Protein AF-A0A4Y8MK92-F1 (afdb_monomer_lite)

Foldseek 3Di:
DVLLVVLLVVLLVVQLVLCLVPVVLLPDDDPQQDADPDDDPCLVVVQPDPSSSSSVRSVVSSVSLVVTQLVSNVVSSCRSLVQDDDPVLSLLSQLLVLQVCCVVPVVQFDAPVSCVRNPVNDQDDHRHGRDDDPVNVVVSVVSSVVVVVRSVVRSVVVVVD

Sequence (161 aa):
MYSVAQVEAFVGDILFELLRYDNRRLKTHVKGIDHTAKIDVSELIDAASREHLIEGVIRKNLDLFFYAAPSLQMQY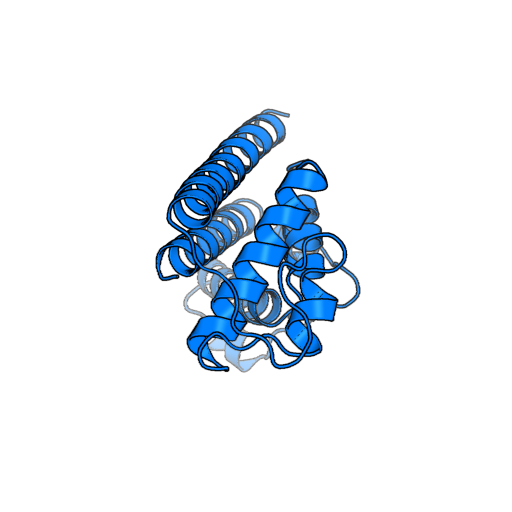FQTVTGAK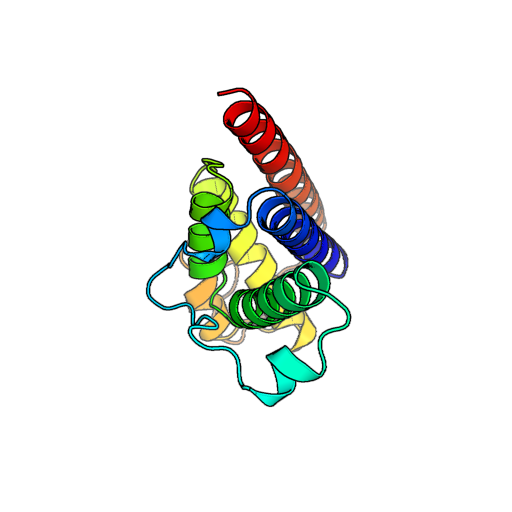LSEDLVGKWIELKATRDIIVHNSGVANSKYLEKAGKLARAQDGEALPITDRYFADAISSMKSLVGKATSAIQVDLKK

Secondary structure (DSSP, 8-state):
-HHHHHHHHHHHHHHHHHHHH-GGGGG---TT--------HHHHHH-SSHHHHHHHHHHHHHHHHHHS-HHHHHHHHHHHH-----HHHHHHHHHHHHHHHHHHHSTTB--HHHHHHHGGG--S-TTPBP---HHHHHHHHHHHHHHHHHHHHHHHHHTT-

Structure (mmCIF, N/CA/C/O backbone):
data_AF-A0A4Y8MK92-F1
#
_entry.id   AF-A0A4Y8MK92-F1
#
loop_
_atom_site.group_PDB
_atom_site.id
_atom_site.type_symbol
_atom_site.label_atom_id
_atom_site.label_alt_id
_atom_site.label_comp_id
_atom_site.label_asym_id
_atom_site.label_entity_id
_atom_site.label_seq_id
_atom_site.pdbx_PDB_ins_code
_atom_site.Cartn_x
_atom_site.Cartn_y
_atom_site.Cartn_z
_atom_site.occupancy
_atom_site.B_iso_or_equiv
_atom_site.auth_seq_id
_atom_site.auth_comp_id
_atom_site.auth_asym_id
_atom_site.auth_atom_id
_atom_site.pdbx_PDB_model_num
ATOM 1 N N . MET A 1 1 ? -14.422 -3.068 3.022 1.00 69.69 1 MET A N 1
ATOM 2 C CA . MET A 1 1 ? -13.446 -4.156 2.769 1.00 69.69 1 MET A CA 1
ATOM 3 C C . MET A 1 1 ? -12.965 -4.182 1.328 1.00 69.69 1 MET A C 1
ATOM 5 O O . MET A 1 1 ? -11.785 -3.953 1.122 1.00 69.69 1 MET A O 1
ATOM 9 N N . TYR A 1 2 ? -13.847 -4.363 0.338 1.00 87.12 2 TYR A N 1
ATOM 10 C CA . TYR A 1 2 ? -13.481 -4.236 -1.083 1.00 87.12 2 TYR A CA 1
ATOM 11 C C . TYR A 1 2 ? -12.873 -2.864 -1.415 1.00 87.12 2 TYR A C 1
ATOM 13 O O . TYR A 1 2 ? -11.870 -2.783 -2.108 1.00 87.12 2 TYR A O 1
ATOM 21 N N . SER A 1 3 ? -13.403 -1.790 -0.821 1.00 91.81 3 SER A N 1
ATOM 22 C CA . SER A 1 3 ? -12.873 -0.430 -0.988 1.00 91.81 3 SER A CA 1
ATOM 23 C C . SER A 1 3 ? -11.396 -0.288 -0.599 1.00 91.81 3 SER A C 1
ATOM 25 O O . SER A 1 3 ? -10.690 0.482 -1.233 1.00 91.81 3 SER A O 1
ATOM 27 N N . VAL A 1 4 ? -10.915 -1.049 0.395 1.00 95.00 4 V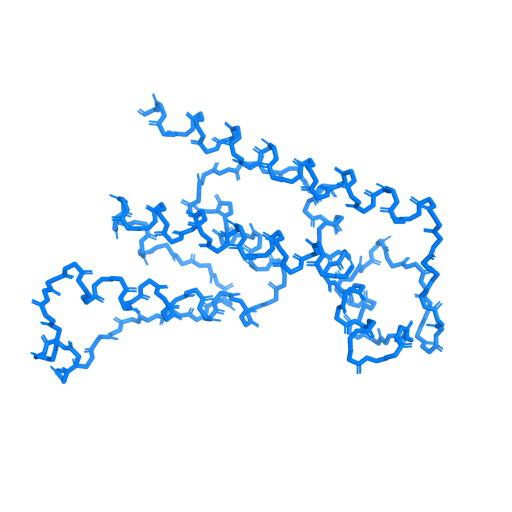AL A N 1
ATOM 28 C CA . VAL A 1 4 ? -9.489 -1.047 0.770 1.00 95.00 4 VAL A CA 1
ATOM 29 C C . VAL A 1 4 ? -8.666 -1.660 -0.361 1.00 95.00 4 VAL A C 1
ATOM 31 O O . VAL A 1 4 ? -7.712 -1.039 -0.810 1.00 95.00 4 VAL A O 1
ATOM 34 N N . ALA A 1 5 ? -9.104 -2.803 -0.898 1.00 93.94 5 ALA A N 1
ATOM 35 C CA . ALA A 1 5 ? -8.449 -3.442 -2.038 1.00 93.94 5 ALA A CA 1
ATOM 36 C C . ALA A 1 5 ? -8.444 -2.550 -3.294 1.00 93.94 5 ALA A C 1
ATOM 38 O O . ALA A 1 5 ? -7.469 -2.540 -4.032 1.00 93.94 5 ALA A O 1
ATOM 39 N N . GLN A 1 6 ? -9.497 -1.757 -3.517 1.00 95.56 6 GLN A N 1
ATOM 40 C CA . GLN A 1 6 ? -9.530 -0.783 -4.615 1.00 95.56 6 GLN A CA 1
ATOM 41 C C . GLN A 1 6 ? -8.489 0.327 -4.443 1.00 95.56 6 GLN A C 1
ATOM 43 O O . GLN A 1 6 ? -7.841 0.720 -5.407 1.00 95.56 6 GLN A O 1
ATOM 48 N N . VAL A 1 7 ? -8.292 0.818 -3.217 1.00 96.44 7 VAL A N 1
ATOM 49 C CA . VAL A 1 7 ? -7.247 1.812 -2.939 1.00 96.44 7 VAL A CA 1
ATOM 50 C C . VAL A 1 7 ? -5.854 1.192 -3.057 1.00 96.44 7 VAL A C 1
ATOM 52 O O . VAL A 1 7 ? -4.954 1.844 -3.573 1.00 96.44 7 VAL A O 1
ATOM 55 N N . GLU A 1 8 ? -5.667 -0.063 -2.636 1.00 95.62 8 GLU A N 1
ATOM 56 C CA . GLU A 1 8 ? -4.413 -0.802 -2.848 1.00 95.62 8 GLU A CA 1
ATOM 57 C C . GLU A 1 8 ? -4.091 -0.958 -4.336 1.00 95.62 8 GLU A C 1
ATOM 59 O O . GLU A 1 8 ? -2.972 -0.651 -4.741 1.00 95.62 8 GLU A O 1
ATOM 64 N N . ALA A 1 9 ? -5.072 -1.366 -5.145 1.00 95.44 9 ALA A N 1
ATOM 65 C CA . ALA A 1 9 ? -4.925 -1.468 -6.593 1.00 95.44 9 ALA A CA 1
ATOM 66 C C . ALA A 1 9 ? -4.536 -0.114 -7.200 1.00 95.44 9 ALA A C 1
ATOM 68 O O . ALA A 1 9 ? -3.538 -0.024 -7.903 1.00 95.44 9 ALA A O 1
ATOM 69 N N . PHE A 1 10 ? -5.232 0.958 -6.815 1.00 96.00 10 PHE A N 1
ATOM 70 C CA . PHE A 1 10 ? -4.924 2.308 -7.281 1.00 96.00 10 PHE A CA 1
ATOM 71 C C . PHE A 1 10 ? -3.514 2.786 -6.882 1.00 96.00 10 PHE A C 1
ATOM 73 O O . PHE A 1 10 ? -2.832 3.446 -7.664 1.00 96.00 10 PHE A O 1
ATOM 80 N N . VAL A 1 11 ? -3.042 2.448 -5.676 1.00 95.69 11 VAL A N 1
ATOM 81 C CA . VAL A 1 11 ? -1.649 2.697 -5.261 1.00 95.69 11 VAL A CA 1
ATOM 82 C C . VAL A 1 11 ? -0.669 1.925 -6.149 1.00 95.69 11 VAL A C 1
ATOM 84 O O . VAL A 1 11 ? 0.358 2.482 -6.542 1.00 95.69 11 VAL A O 1
ATOM 87 N N . GLY A 1 12 ? -0.991 0.674 -6.484 1.00 96.44 12 GLY A N 1
ATOM 88 C CA . GLY A 1 12 ? -0.231 -0.142 -7.430 1.00 96.44 12 GLY A CA 1
ATOM 89 C C . GLY A 1 12 ? -0.166 0.487 -8.818 1.00 96.44 12 GLY A C 1
ATOM 90 O O . GLY A 1 12 ? 0.926 0.607 -9.365 1.00 96.44 12 GLY A O 1
ATOM 91 N N . ASP A 1 13 ? -1.294 0.969 -9.337 1.00 96.44 13 ASP A N 1
ATOM 92 C CA . ASP A 1 13 ? -1.378 1.634 -10.641 1.00 96.44 13 ASP A CA 1
ATOM 93 C C . ASP A 1 13 ? -0.529 2.911 -10.674 1.00 96.44 13 ASP A C 1
ATOM 95 O O . ASP A 1 13 ? 0.247 3.116 -11.606 1.00 96.44 13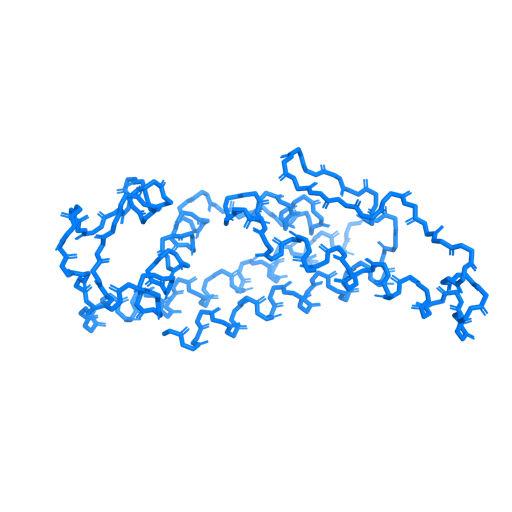 ASP A O 1
ATOM 99 N N . ILE A 1 14 ? -0.595 3.744 -9.625 1.00 94.94 14 ILE A N 1
ATOM 100 C CA . ILE A 1 14 ? 0.264 4.933 -9.499 1.00 94.94 14 ILE A CA 1
ATOM 101 C C . ILE A 1 14 ? 1.741 4.546 -9.572 1.00 94.94 14 ILE A C 1
ATOM 103 O O . ILE A 1 14 ? 2.510 5.183 -10.293 1.00 94.94 14 ILE A O 1
ATOM 107 N N . LEU A 1 15 ? 2.155 3.541 -8.797 1.00 95.94 15 LEU A N 1
ATOM 108 C CA . LEU A 1 15 ? 3.549 3.108 -8.776 1.00 95.94 15 LEU A CA 1
ATOM 109 C C . LEU A 1 15 ? 3.963 2.524 -10.125 1.00 95.94 15 LEU A C 1
ATOM 111 O O . LEU A 1 15 ? 5.046 2.847 -10.603 1.00 95.94 15 LEU A O 1
ATOM 115 N N . PHE A 1 16 ? 3.110 1.711 -10.747 1.00 96.75 16 PHE A N 1
ATOM 116 C CA . PHE A 1 16 ? 3.367 1.121 -12.055 1.00 96.75 16 PHE A CA 1
ATOM 117 C C . PHE A 1 16 ? 3.611 2.204 -13.107 1.00 96.75 16 PHE A C 1
ATOM 119 O O . PHE A 1 16 ? 4.664 2.215 -13.744 1.00 96.75 16 PHE A O 1
ATOM 126 N N . GLU A 1 17 ? 2.685 3.155 -13.235 1.00 95.06 17 GLU A N 1
ATOM 127 C CA . GLU A 1 17 ? 2.775 4.231 -14.224 1.00 95.06 17 GLU A CA 1
ATOM 128 C C . GLU A 1 17 ? 3.962 5.159 -13.956 1.00 95.06 17 GLU A C 1
ATOM 130 O O . GLU A 1 17 ? 4.703 5.510 -14.876 1.00 95.06 17 GLU A O 1
ATOM 135 N N . LEU A 1 18 ? 4.212 5.513 -12.692 1.00 93.31 18 LEU A N 1
ATOM 136 C CA . LEU A 1 18 ? 5.349 6.359 -12.337 1.00 93.31 18 LEU A CA 1
ATOM 137 C C . LEU A 1 18 ? 6.687 5.673 -12.628 1.00 93.31 18 LEU A C 1
ATOM 139 O O . LEU A 1 18 ? 7.598 6.312 -13.154 1.00 93.31 18 LEU A O 1
ATOM 143 N N . LEU A 1 19 ? 6.820 4.389 -12.289 1.00 94.44 19 LEU A N 1
ATOM 144 C CA . LEU A 1 19 ? 8.044 3.626 -12.534 1.00 94.44 19 LEU A CA 1
ATOM 145 C C . LEU A 1 19 ? 8.265 3.381 -14.024 1.00 94.44 19 LEU A C 1
ATOM 147 O O . LEU A 1 19 ? 9.410 3.435 -14.457 1.00 94.44 19 LEU A O 1
ATOM 151 N N . ARG A 1 20 ? 7.195 3.169 -14.799 1.00 94.75 20 ARG A N 1
ATOM 152 C CA . ARG A 1 20 ? 7.239 3.050 -16.263 1.00 94.75 20 ARG A CA 1
ATOM 153 C C . ARG A 1 20 ? 7.660 4.363 -16.926 1.00 94.75 20 ARG A C 1
ATOM 155 O O . ARG A 1 20 ? 8.415 4.345 -17.898 1.00 94.75 20 ARG A O 1
ATOM 162 N N . TYR A 1 21 ? 7.171 5.494 -16.421 1.00 91.75 21 TYR A N 1
ATOM 163 C CA . TYR A 1 21 ? 7.526 6.822 -16.922 1.00 91.75 21 TYR A CA 1
ATOM 164 C C . TYR A 1 21 ? 8.967 7.213 -16.555 1.00 91.75 21 TYR A C 1
ATOM 166 O O . TYR A 1 21 ? 9.719 7.684 -17.407 1.00 91.75 21 TYR A O 1
ATOM 174 N N . ASP A 1 22 ? 9.380 6.985 -15.303 1.00 91.31 22 ASP A N 1
ATOM 175 C CA . ASP A 1 22 ? 10.730 7.268 -14.807 1.00 91.31 22 ASP A CA 1
ATOM 176 C C . ASP A 1 22 ? 11.417 6.006 -14.265 1.00 91.31 22 ASP A C 1
ATOM 178 O O . ASP A 1 22 ? 11.552 5.790 -13.056 1.00 91.31 22 ASP A O 1
ATOM 182 N N . ASN A 1 23 ? 11.953 5.211 -15.194 1.00 90.88 23 ASN A N 1
ATOM 183 C CA . ASN A 1 23 ? 12.650 3.954 -14.906 1.00 90.88 23 ASN A CA 1
ATOM 184 C C . ASN A 1 23 ? 13.852 4.105 -13.954 1.00 90.88 23 ASN A C 1
ATOM 186 O O . ASN A 1 23 ? 14.336 3.113 -13.413 1.00 90.88 23 ASN A O 1
ATOM 190 N N . ARG A 1 24 ? 14.376 5.318 -13.720 1.00 90.50 24 ARG A N 1
ATOM 191 C CA . ARG A 1 24 ? 15.480 5.529 -12.762 1.00 90.50 24 ARG A CA 1
ATOM 192 C C . ARG A 1 24 ? 15.030 5.239 -11.330 1.00 90.50 24 ARG A C 1
ATOM 194 O O . ARG A 1 24 ? 15.842 4.775 -10.530 1.00 90.50 24 ARG A O 1
ATOM 201 N N . ARG A 1 25 ? 13.744 5.456 -11.028 1.00 91.50 25 ARG A N 1
ATOM 202 C CA . ARG A 1 25 ? 13.133 5.228 -9.709 1.00 91.50 25 ARG A CA 1
ATOM 203 C C . ARG A 1 25 ? 12.997 3.739 -9.359 1.00 91.50 25 ARG A C 1
ATOM 205 O O . ARG A 1 25 ? 12.827 3.418 -8.189 1.00 91.50 25 ARG A O 1
ATOM 212 N N . LEU A 1 26 ? 13.190 2.823 -10.316 1.00 90.31 26 LEU A N 1
ATOM 213 C CA . LEU A 1 26 ? 13.306 1.378 -10.045 1.00 90.31 26 LEU A CA 1
ATOM 214 C C . LEU A 1 26 ? 14.486 1.022 -9.133 1.00 90.31 26 LEU A C 1
ATOM 216 O O . LEU A 1 26 ? 14.473 -0.024 -8.493 1.00 90.31 26 LEU A O 1
ATOM 220 N N . LYS A 1 27 ? 15.499 1.892 -9.063 1.00 88.19 27 LYS A N 1
ATOM 221 C CA . LYS A 1 27 ? 16.663 1.736 -8.179 1.00 88.19 27 LYS A CA 1
ATOM 222 C C . LYS A 1 27 ? 16.392 2.203 -6.746 1.00 88.19 27 LYS A C 1
ATOM 224 O O . LYS A 1 27 ? 17.299 2.204 -5.919 1.00 88.19 27 LYS A O 1
ATOM 229 N N . THR A 1 28 ? 15.182 2.670 -6.449 1.00 90.44 28 THR A N 1
ATOM 230 C CA . THR A 1 28 ? 14.812 3.075 -5.097 1.00 90.44 28 THR A CA 1
ATOM 231 C C . THR A 1 28 ? 14.663 1.842 -4.219 1.00 90.44 28 THR A C 1
ATOM 233 O O . THR A 1 28 ? 13.877 0.943 -4.516 1.00 90.44 28 THR A O 1
ATOM 236 N N . HIS A 1 29 ? 15.384 1.834 -3.101 1.00 87.25 29 HIS A N 1
ATOM 237 C CA . HIS A 1 29 ? 15.355 0.746 -2.134 1.00 87.25 29 HIS A CA 1
ATOM 238 C C . HIS A 1 29 ? 14.866 1.248 -0.779 1.00 87.25 29 HIS A C 1
ATOM 240 O O . HIS A 1 29 ? 15.343 2.258 -0.262 1.00 87.25 29 HIS A O 1
ATOM 246 N N . VAL A 1 30 ? 13.944 0.497 -0.181 1.00 91.50 30 VAL A N 1
ATOM 247 C CA . VAL A 1 30 ? 13.568 0.640 1.224 1.00 91.50 30 VAL A CA 1
ATOM 248 C C . VAL A 1 30 ? 14.015 -0.615 1.951 1.00 91.50 30 VAL A C 1
ATOM 250 O O . VAL A 1 30 ? 13.682 -1.729 1.552 1.00 91.50 30 VAL A O 1
ATOM 253 N N . LYS A 1 31 ? 14.802 -0.436 3.016 1.00 92.00 31 LYS A N 1
ATOM 254 C CA . LYS A 1 31 ? 15.299 -1.548 3.829 1.00 92.00 31 LYS A CA 1
ATOM 255 C C . LYS A 1 31 ? 14.117 -2.368 4.357 1.00 92.00 31 LYS A C 1
ATOM 257 O O . LYS A 1 31 ? 13.228 -1.813 4.993 1.00 92.00 31 LYS A O 1
ATOM 262 N N . GLY A 1 32 ? 14.148 -3.680 4.126 1.00 89.12 32 GLY A N 1
ATOM 263 C CA . GLY A 1 32 ? 13.079 -4.603 4.524 1.00 89.12 32 GLY A CA 1
ATOM 264 C C . GLY A 1 32 ? 12.054 -4.904 3.427 1.00 89.12 32 GLY A C 1
ATOM 265 O O . GLY A 1 32 ? 11.147 -5.690 3.676 1.00 89.12 32 GLY A O 1
ATOM 266 N N . ILE A 1 33 ? 12.196 -4.315 2.234 1.00 91.12 33 ILE A N 1
ATOM 267 C CA . ILE A 1 33 ? 11.458 -4.720 1.033 1.00 91.12 33 ILE A CA 1
ATOM 268 C C . ILE A 1 33 ? 12.449 -5.340 0.050 1.00 91.12 33 ILE A C 1
ATOM 270 O O . ILE A 1 33 ? 13.436 -4.705 -0.337 1.00 91.12 33 ILE A O 1
ATOM 274 N N . ASP A 1 34 ? 12.178 -6.582 -0.340 1.00 88.81 34 ASP A N 1
ATOM 275 C CA . ASP A 1 34 ? 12.940 -7.272 -1.376 1.00 88.81 34 ASP A CA 1
ATOM 276 C C . ASP A 1 34 ? 12.728 -6.612 -2.742 1.00 88.81 34 ASP A C 1
ATOM 278 O O . ASP A 1 34 ? 11.720 -5.955 -3.000 1.00 88.81 34 ASP A O 1
ATOM 282 N N . HIS A 1 35 ? 13.694 -6.774 -3.640 1.00 87.31 35 HIS A N 1
ATOM 283 C CA . HIS A 1 35 ? 13.619 -6.216 -4.985 1.00 87.31 35 HIS A CA 1
ATOM 284 C C . HIS A 1 35 ? 14.301 -7.127 -5.999 1.00 87.31 35 HIS A C 1
ATOM 286 O O . HIS A 1 35 ? 15.212 -7.893 -5.677 1.00 87.31 35 HIS A O 1
ATOM 292 N N . THR A 1 36 ? 13.902 -6.981 -7.256 1.00 87.81 36 THR A N 1
ATOM 293 C CA . THR A 1 36 ? 14.531 -7.670 -8.380 1.00 87.81 36 THR A CA 1
ATOM 294 C C . THR A 1 36 ? 15.883 -7.022 -8.686 1.00 87.81 36 THR A C 1
ATOM 296 O O . THR A 1 36 ? 15.954 -5.983 -9.342 1.00 87.81 36 THR A O 1
ATOM 299 N N . ALA A 1 37 ? 16.968 -7.615 -8.185 1.00 83.62 37 ALA A N 1
ATOM 300 C CA . ALA A 1 37 ? 18.332 -7.115 -8.393 1.00 83.62 37 ALA A CA 1
ATOM 301 C C . ALA A 1 37 ? 18.964 -7.585 -9.714 1.00 83.62 37 ALA A C 1
ATOM 303 O O . ALA A 1 37 ? 19.911 -6.972 -10.208 1.00 83.62 37 ALA A O 1
ATOM 304 N N . LYS A 1 38 ? 18.479 -8.704 -10.261 1.00 88.50 38 LYS A N 1
ATOM 305 C CA . LYS A 1 38 ? 19.007 -9.349 -11.465 1.00 88.50 38 LYS A CA 1
ATOM 306 C C . LYS A 1 38 ? 17.854 -9.849 -12.325 1.00 88.50 38 LYS A C 1
ATOM 308 O O . LYS A 1 38 ? 16.806 -10.202 -11.795 1.00 88.50 38 LYS A O 1
ATOM 313 N N . ILE A 1 39 ? 18.088 -9.869 -13.631 1.00 90.44 39 ILE A N 1
ATOM 314 C CA . ILE A 1 39 ? 17.232 -10.524 -14.619 1.00 90.44 39 ILE A CA 1
ATOM 315 C C . ILE A 1 39 ? 17.958 -11.769 -15.121 1.00 90.44 39 ILE A C 1
ATOM 317 O O . ILE A 1 39 ? 19.182 -11.739 -15.291 1.00 90.44 39 ILE A O 1
ATOM 321 N N . ASP A 1 40 ? 17.218 -12.847 -15.342 1.00 91.12 40 ASP A N 1
ATOM 322 C CA . ASP A 1 40 ? 17.788 -14.064 -15.912 1.00 91.12 40 ASP A CA 1
ATOM 323 C C . ASP A 1 40 ? 17.947 -13.929 -17.431 1.00 91.12 40 ASP A C 1
ATOM 325 O O . ASP A 1 40 ? 17.227 -13.177 -18.091 1.00 91.12 40 ASP A O 1
ATOM 329 N N . VAL A 1 41 ? 18.898 -14.671 -18.007 1.00 91.12 41 VAL A N 1
ATOM 330 C CA . VAL A 1 41 ? 19.174 -14.632 -19.456 1.00 91.12 41 VAL A CA 1
ATOM 331 C C . VAL A 1 41 ? 17.931 -15.005 -20.266 1.00 91.12 41 VAL A C 1
ATOM 333 O O . VAL A 1 41 ? 17.673 -14.375 -21.287 1.00 91.12 41 VAL A O 1
ATOM 336 N N . SER A 1 42 ? 17.135 -15.967 -19.792 1.00 92.69 42 SER A N 1
ATOM 337 C CA . SER A 1 42 ? 15.870 -16.337 -20.435 1.00 92.69 42 SER A CA 1
ATOM 338 C C . SER A 1 42 ? 14.903 -15.155 -20.501 1.00 92.69 42 SER A C 1
ATOM 340 O O . SER A 1 42 ? 14.363 -14.872 -21.558 1.00 92.69 42 SER A O 1
ATOM 342 N N . GLU A 1 43 ? 14.766 -14.382 -19.420 1.00 90.62 43 GLU A N 1
ATOM 343 C CA . GLU A 1 43 ? 13.875 -13.212 -19.392 1.00 90.62 43 GLU A CA 1
ATOM 344 C C . GLU A 1 43 ? 14.323 -12.121 -20.361 1.00 90.62 43 GLU A C 1
ATOM 346 O O . GLU A 1 43 ? 13.491 -11.441 -20.956 1.00 90.62 43 GLU A O 1
ATOM 351 N N . LEU A 1 44 ? 15.636 -11.965 -20.542 1.00 91.88 44 LEU A N 1
ATOM 352 C CA . LEU A 1 44 ? 16.198 -11.041 -21.521 1.00 91.88 44 LEU A CA 1
ATOM 353 C C . LEU A 1 44 ? 15.928 -11.493 -22.964 1.00 91.88 44 LEU A C 1
ATOM 355 O O . LEU A 1 44 ? 15.635 -10.649 -23.807 1.00 91.88 44 LEU A O 1
ATOM 359 N N . ILE A 1 45 ? 16.061 -12.792 -23.249 1.00 94.19 45 ILE A N 1
ATOM 360 C CA . ILE A 1 45 ? 15.875 -13.367 -24.593 1.00 94.19 45 ILE A CA 1
ATOM 361 C C . ILE A 1 45 ? 14.392 -13.409 -24.976 1.00 94.19 45 ILE A C 1
ATOM 363 O O . ILE A 1 45 ? 14.050 -13.093 -26.114 1.00 94.19 45 ILE A O 1
ATOM 367 N N . ASP A 1 46 ? 13.525 -13.772 -24.033 1.00 93.44 46 ASP A N 1
ATOM 368 C CA . ASP A 1 46 ? 12.090 -13.962 -24.265 1.00 93.44 46 ASP A CA 1
ATOM 369 C C . ASP A 1 46 ? 11.315 -12.632 -24.293 1.00 93.44 46 ASP A C 1
ATOM 371 O O . ASP A 1 46 ? 10.163 -12.580 -24.732 1.00 93.44 46 ASP A O 1
ATOM 375 N N . ALA A 1 47 ? 11.922 -11.533 -23.833 1.00 93.19 47 ALA A N 1
ATOM 376 C CA . ALA A 1 47 ? 11.277 -10.229 -23.830 1.00 93.19 47 ALA A CA 1
ATOM 377 C C . ALA A 1 47 ? 11.064 -9.688 -25.253 1.00 93.19 47 ALA A C 1
ATOM 379 O O . ALA A 1 47 ? 12.008 -9.436 -25.999 1.00 93.19 47 ALA A O 1
ATOM 380 N N . ALA A 1 48 ? 9.804 -9.390 -25.588 1.00 94.00 48 ALA A N 1
ATOM 381 C CA . ALA A 1 48 ? 9.426 -8.809 -26.880 1.00 94.00 48 ALA A CA 1
ATOM 382 C C . ALA A 1 48 ? 10.077 -7.438 -27.158 1.00 94.00 48 ALA A C 1
ATOM 384 O O . ALA A 1 48 ? 10.246 -7.041 -28.310 1.00 94.00 48 ALA A O 1
ATOM 385 N N . SER A 1 49 ? 10.417 -6.695 -26.105 1.00 95.06 49 SER A N 1
ATOM 386 C CA . SER A 1 49 ? 11.150 -5.435 -26.180 1.00 95.06 49 SER A CA 1
ATOM 387 C C . SER A 1 49 ? 11.801 -5.107 -24.839 1.00 95.06 49 SER A C 1
ATOM 389 O O . SER A 1 49 ? 11.469 -5.684 -23.798 1.00 95.06 49 SER A O 1
ATOM 391 N N . ARG A 1 50 ? 12.696 -4.114 -24.842 1.00 92.44 50 ARG A N 1
ATOM 392 C CA . ARG A 1 50 ? 13.268 -3.556 -23.612 1.00 92.44 50 ARG A CA 1
ATOM 393 C C . ARG A 1 50 ? 12.180 -3.021 -22.679 1.00 92.44 50 ARG A C 1
ATOM 395 O O . ARG A 1 50 ? 12.274 -3.195 -21.469 1.00 92.44 50 ARG A O 1
ATOM 402 N N . GLU A 1 51 ? 11.160 -2.373 -23.224 1.00 93.75 51 GLU A N 1
ATOM 403 C CA . GLU A 1 51 ? 10.038 -1.827 -22.461 1.00 93.75 51 GLU A CA 1
ATOM 404 C C . GLU A 1 51 ? 9.242 -2.952 -21.800 1.00 93.75 51 GLU A C 1
ATOM 406 O O . GLU A 1 51 ? 8.932 -2.858 -20.616 1.00 93.75 51 GLU A O 1
ATOM 411 N N . HIS A 1 52 ? 8.998 -4.050 -22.521 1.00 93.88 52 HIS A N 1
ATOM 412 C CA . HIS A 1 52 ? 8.316 -5.218 -21.969 1.00 93.88 52 HIS A CA 1
ATOM 413 C C . HIS A 1 52 ? 9.106 -5.855 -20.816 1.00 93.88 52 HIS A C 1
ATOM 415 O O . HIS A 1 52 ? 8.534 -6.188 -19.778 1.00 93.88 52 HIS A O 1
ATOM 421 N N . LEU A 1 53 ? 10.432 -5.951 -20.955 1.00 94.25 53 LEU A N 1
ATOM 422 C CA . LEU A 1 53 ? 11.316 -6.426 -19.890 1.00 94.25 53 LEU A CA 1
ATOM 423 C C . LEU A 1 53 ? 11.232 -5.535 -18.640 1.00 94.25 53 LEU A C 1
ATOM 425 O O . LEU A 1 53 ? 11.125 -6.035 -17.521 1.00 94.25 53 LEU A O 1
ATOM 429 N N . ILE A 1 54 ? 11.251 -4.212 -18.823 1.00 94.19 54 ILE A N 1
ATOM 430 C CA . ILE A 1 54 ? 11.145 -3.245 -17.723 1.00 94.19 54 ILE A CA 1
ATOM 431 C C . ILE A 1 54 ? 9.784 -3.349 -17.031 1.00 94.19 54 ILE A C 1
ATOM 433 O O . ILE A 1 54 ? 9.737 -3.399 -15.803 1.00 94.19 54 ILE A O 1
ATOM 437 N N . GLU A 1 55 ? 8.685 -3.427 -17.783 1.00 95.44 55 GLU A N 1
ATOM 438 C CA . GLU A 1 55 ? 7.348 -3.639 -17.215 1.00 95.44 55 GLU A CA 1
ATOM 439 C C . GLU A 1 55 ? 7.272 -4.946 -16.415 1.00 95.44 55 GLU A C 1
ATOM 441 O O . GLU A 1 55 ? 6.675 -4.967 -15.338 1.00 95.44 55 GLU A O 1
ATOM 446 N N . GLY A 1 56 ? 7.923 -6.013 -16.886 1.00 94.38 56 GLY A N 1
ATOM 447 C CA . GLY A 1 56 ? 8.057 -7.269 -16.147 1.00 94.38 56 GLY A CA 1
ATOM 448 C C . GLY A 1 56 ? 8.765 -7.087 -14.801 1.00 94.38 56 GLY A C 1
ATOM 449 O O . GLY A 1 56 ? 8.265 -7.546 -13.772 1.00 94.38 56 GLY A O 1
ATOM 450 N N . VAL A 1 57 ? 9.882 -6.353 -14.775 1.00 94.62 57 VAL A N 1
ATOM 451 C CA . VAL A 1 57 ? 10.602 -6.016 -13.532 1.00 94.62 57 VAL A CA 1
ATOM 452 C C . VAL A 1 57 ? 9.742 -5.161 -12.597 1.00 94.62 57 VAL A C 1
ATOM 454 O O . VAL A 1 57 ? 9.719 -5.415 -11.391 1.00 94.62 57 VAL A O 1
ATOM 457 N N . ILE A 1 58 ? 9.005 -4.176 -13.126 1.00 96.06 58 ILE A N 1
ATOM 458 C CA . ILE A 1 58 ? 8.082 -3.350 -12.333 1.00 96.06 58 ILE A CA 1
ATOM 459 C C . ILE A 1 58 ? 7.035 -4.241 -11.661 1.00 96.06 58 ILE A C 1
ATOM 461 O O . ILE A 1 58 ? 6.859 -4.143 -10.450 1.00 96.06 58 ILE A O 1
ATOM 465 N N . ARG A 1 59 ? 6.375 -5.137 -12.407 1.00 95.69 59 ARG A N 1
ATOM 466 C CA . ARG A 1 59 ? 5.336 -6.032 -11.864 1.00 95.69 59 ARG A CA 1
ATOM 467 C C . ARG A 1 59 ? 5.872 -6.912 -10.740 1.00 95.69 59 ARG A C 1
ATOM 469 O O . ARG A 1 59 ? 5.294 -6.913 -9.661 1.00 95.69 59 ARG A O 1
ATOM 476 N N . LYS A 1 60 ? 7.028 -7.549 -10.945 1.00 94.50 60 LYS A N 1
ATOM 477 C CA . LYS A 1 60 ? 7.693 -8.348 -9.902 1.00 94.50 60 LYS A CA 1
ATOM 478 C C . LYS A 1 60 ? 7.985 -7.533 -8.643 1.00 94.50 60 LYS A C 1
ATOM 480 O O . LYS A 1 60 ? 7.745 -7.992 -7.532 1.00 94.50 60 LYS A O 1
ATOM 485 N N . ASN A 1 61 ? 8.487 -6.309 -8.802 1.00 94.50 61 ASN A N 1
ATOM 486 C CA . ASN A 1 61 ? 8.747 -5.429 -7.665 1.00 94.50 61 ASN A CA 1
ATOM 487 C C . ASN A 1 61 ? 7.453 -4.991 -6.961 1.00 94.50 61 ASN A C 1
ATOM 489 O O . ASN A 1 61 ? 7.456 -4.850 -5.740 1.00 94.50 61 ASN A O 1
ATOM 493 N N . LEU A 1 62 ? 6.352 -4.799 -7.694 1.00 95.75 62 LEU A N 1
ATOM 494 C CA . LEU A 1 62 ? 5.047 -4.501 -7.101 1.00 95.75 62 LEU A CA 1
ATOM 495 C C . LEU A 1 62 ? 4.484 -5.693 -6.317 1.00 95.75 62 LEU A C 1
ATOM 497 O O . LEU A 1 62 ? 3.923 -5.482 -5.244 1.00 95.75 62 LEU A O 1
ATOM 501 N N . ASP A 1 63 ? 4.693 -6.927 -6.776 1.00 94.81 63 ASP A N 1
ATOM 502 C CA . ASP A 1 63 ? 4.313 -8.126 -6.017 1.00 94.81 63 ASP A CA 1
ATOM 503 C C . ASP A 1 63 ? 5.064 -8.189 -4.674 1.00 94.81 63 ASP A C 1
ATOM 505 O O . ASP A 1 63 ? 4.454 -8.365 -3.616 1.00 94.81 63 ASP A O 1
ATOM 509 N N . LEU A 1 64 ? 6.381 -7.948 -4.694 1.00 94.00 64 LEU A N 1
ATOM 510 C CA . LEU A 1 64 ? 7.216 -7.876 -3.484 1.00 94.00 64 LEU A CA 1
ATOM 511 C C . LEU A 1 64 ? 6.789 -6.724 -2.562 1.00 94.00 64 LEU A C 1
ATOM 513 O O . LEU A 1 64 ? 6.732 -6.879 -1.340 1.00 94.00 64 LEU A O 1
ATOM 517 N N . PHE A 1 65 ? 6.432 -5.577 -3.140 1.00 95.19 65 PHE A N 1
ATOM 518 C CA . PHE A 1 65 ? 5.868 -4.444 -2.412 1.00 95.19 65 PHE A CA 1
ATOM 519 C C . PHE A 1 65 ? 4.570 -4.828 -1.692 1.00 95.19 65 PHE A C 1
ATOM 521 O O . PHE A 1 65 ? 4.446 -4.573 -0.493 1.00 95.19 65 PHE A O 1
ATOM 528 N N . PHE A 1 66 ? 3.616 -5.474 -2.369 1.00 94.50 66 PHE A N 1
ATOM 529 C CA . PHE A 1 66 ? 2.346 -5.864 -1.750 1.00 94.50 66 PHE A CA 1
ATOM 530 C C . PHE A 1 66 ? 2.505 -6.958 -0.688 1.00 94.50 66 PHE A C 1
ATOM 532 O O . PHE A 1 66 ? 1.698 -7.007 0.243 1.00 94.50 66 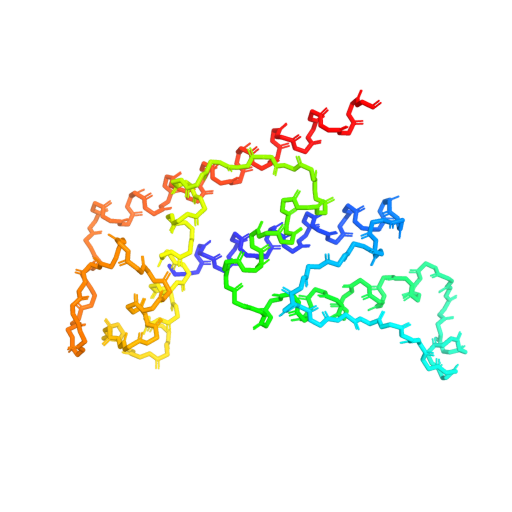PHE A O 1
ATOM 539 N N . TYR A 1 67 ? 3.561 -7.772 -0.770 1.00 92.62 67 TYR A N 1
ATOM 540 C CA . TYR A 1 67 ? 3.914 -8.748 0.265 1.00 92.62 67 TYR A CA 1
ATOM 541 C C . TYR A 1 67 ? 4.496 -8.106 1.537 1.00 92.62 67 TYR A C 1
ATOM 543 O O . TYR A 1 67 ? 4.367 -8.654 2.634 1.00 92.62 67 TYR A O 1
ATOM 551 N N . ALA A 1 68 ? 5.124 -6.934 1.420 1.00 94.44 68 ALA A N 1
ATOM 552 C CA . ALA A 1 68 ? 5.754 -6.255 2.547 1.00 94.44 68 ALA A CA 1
ATOM 553 C C . ALA A 1 68 ? 4.749 -5.758 3.602 1.00 94.44 68 ALA A C 1
ATOM 555 O O . ALA A 1 68 ? 3.553 -5.610 3.355 1.00 94.44 68 ALA A O 1
ATOM 556 N N . ALA A 1 69 ? 5.248 -5.421 4.796 1.00 93.44 69 ALA A N 1
ATOM 557 C CA . ALA A 1 69 ? 4.421 -4.821 5.840 1.00 93.44 69 ALA A CA 1
ATOM 558 C C . ALA A 1 69 ? 3.823 -3.467 5.383 1.00 93.44 69 ALA A C 1
ATOM 560 O O . ALA A 1 69 ? 4.524 -2.683 4.738 1.00 93.44 69 ALA A O 1
ATOM 561 N N . PRO A 1 70 ? 2.575 -3.121 5.766 1.00 95.44 70 PRO A N 1
ATOM 562 C CA . PRO A 1 70 ? 1.935 -1.861 5.368 1.00 95.44 70 PRO A CA 1
ATOM 563 C C . PRO A 1 70 ? 2.743 -0.591 5.683 1.00 95.44 70 PRO A C 1
ATOM 565 O O . PRO A 1 70 ? 2.687 0.383 4.936 1.00 95.44 70 PRO A O 1
ATOM 568 N N . SER A 1 71 ? 3.517 -0.593 6.770 1.00 95.50 71 SER A N 1
ATOM 569 C CA . SER A 1 71 ? 4.421 0.506 7.125 1.00 95.50 71 SER A CA 1
ATOM 570 C C . SER A 1 71 ? 5.542 0.684 6.099 1.00 95.50 71 SER A C 1
ATOM 572 O O . SER A 1 71 ? 5.769 1.794 5.616 1.00 95.50 71 SER A O 1
ATOM 574 N N . LEU A 1 72 ? 6.191 -0.416 5.711 1.00 96.50 72 LEU A N 1
ATOM 575 C CA . LEU A 1 72 ? 7.232 -0.429 4.687 1.00 96.50 72 LEU A CA 1
ATOM 576 C C . LEU A 1 72 ? 6.665 -0.053 3.318 1.00 96.50 72 LEU A C 1
ATOM 578 O O . LEU A 1 72 ? 7.293 0.715 2.593 1.00 96.50 72 LEU A O 1
ATOM 582 N N . GLN A 1 73 ? 5.456 -0.516 2.991 1.00 96.75 73 GLN A N 1
ATOM 583 C CA . GLN A 1 73 ? 4.752 -0.103 1.775 1.00 96.75 73 GLN A CA 1
ATOM 584 C C . GLN A 1 73 ? 4.593 1.418 1.720 1.00 96.75 73 GLN A C 1
ATOM 586 O O . GLN A 1 73 ? 4.954 2.045 0.729 1.00 96.75 73 GLN A O 1
ATOM 591 N N . MET A 1 74 ? 4.123 2.054 2.795 1.00 96.50 74 MET A N 1
ATOM 592 C CA . MET A 1 74 ? 3.958 3.511 2.804 1.00 96.50 74 MET A CA 1
ATOM 593 C C . MET A 1 74 ? 5.287 4.266 2.801 1.00 96.50 74 MET A C 1
ATOM 595 O O . MET A 1 74 ? 5.369 5.352 2.225 1.00 96.50 74 MET A O 1
ATOM 599 N N . GLN A 1 75 ? 6.343 3.705 3.388 1.00 96.25 75 GLN A N 1
ATOM 600 C CA . GLN A 1 75 ? 7.691 4.255 3.258 1.00 96.25 75 GLN A CA 1
ATOM 601 C C . GLN A 1 75 ? 8.175 4.189 1.803 1.00 96.25 75 GLN A C 1
ATOM 603 O O . GLN A 1 75 ? 8.634 5.197 1.262 1.00 96.25 75 GLN A O 1
ATOM 608 N N . TYR A 1 76 ? 8.036 3.034 1.150 1.00 96.38 76 TYR A N 1
ATOM 609 C CA . TYR A 1 76 ? 8.414 2.843 -0.250 1.00 96.38 76 TYR A CA 1
ATOM 610 C C . TYR A 1 76 ? 7.618 3.749 -1.174 1.00 96.38 76 TYR A C 1
ATOM 612 O O . TYR A 1 76 ? 8.213 4.475 -1.966 1.00 96.38 76 TYR A O 1
ATOM 620 N N . PHE A 1 77 ? 6.297 3.791 -1.007 1.00 96.06 77 PHE A N 1
ATOM 621 C CA . PHE A 1 77 ? 5.413 4.640 -1.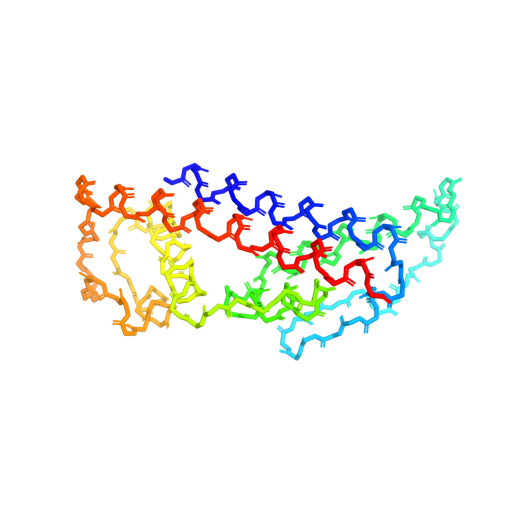790 1.00 96.06 77 PHE A CA 1
ATOM 622 C C . PHE A 1 77 ? 5.857 6.100 -1.732 1.00 96.06 77 PHE A C 1
ATOM 624 O O . PHE A 1 77 ? 6.094 6.703 -2.773 1.00 96.06 77 PHE A O 1
ATOM 631 N N . GLN A 1 78 ? 6.046 6.663 -0.536 1.00 95.00 78 GLN A N 1
ATOM 632 C CA . GLN A 1 78 ? 6.486 8.054 -0.376 1.00 95.00 78 GLN A CA 1
ATOM 633 C C . GLN A 1 78 ? 7.895 8.296 -0.936 1.00 95.00 78 GLN A C 1
ATOM 635 O O . GLN A 1 78 ? 8.148 9.349 -1.516 1.00 95.00 78 GLN A O 1
ATOM 640 N N . THR A 1 79 ? 8.802 7.320 -0.822 1.00 93.94 79 THR A N 1
ATOM 641 C CA . THR A 1 79 ? 10.170 7.435 -1.361 1.00 93.94 79 THR A CA 1
ATOM 642 C C . THR A 1 79 ? 10.174 7.424 -2.890 1.00 93.94 79 THR A C 1
ATOM 644 O O . THR A 1 79 ? 10.833 8.254 -3.511 1.00 93.94 79 THR A O 1
ATOM 647 N N . VAL A 1 80 ? 9.421 6.514 -3.513 1.00 93.75 80 VAL A N 1
ATOM 648 C CA . VAL A 1 80 ? 9.324 6.402 -4.976 1.00 93.75 80 VAL A CA 1
ATOM 649 C C . VAL A 1 80 ? 8.560 7.572 -5.571 1.00 93.75 80 VAL A C 1
ATOM 651 O O . VAL A 1 80 ? 8.949 8.073 -6.618 1.00 93.75 80 VAL A O 1
ATOM 654 N N . THR A 1 81 ? 7.493 8.024 -4.920 1.00 92.50 81 THR A N 1
ATOM 655 C CA . THR A 1 81 ? 6.607 9.069 -5.453 1.00 92.50 81 THR A CA 1
ATOM 656 C C . THR A 1 81 ? 7.041 10.486 -5.095 1.00 92.50 81 THR A C 1
ATOM 658 O O . THR A 1 81 ? 6.552 11.433 -5.698 1.00 92.50 81 THR A O 1
ATOM 661 N N . GLY A 1 82 ? 7.908 10.654 -4.093 1.00 91.38 82 GLY A N 1
ATOM 662 C CA . GLY A 1 82 ? 8.203 11.959 -3.493 1.00 91.38 82 GLY A CA 1
ATOM 663 C C . GLY A 1 82 ? 7.045 12.532 -2.660 1.00 91.38 82 GLY A C 1
ATOM 664 O O . GLY A 1 82 ? 7.183 13.603 -2.062 1.00 91.38 82 GLY A O 1
ATOM 665 N N . ALA A 1 83 ? 5.902 11.837 -2.587 1.00 91.44 83 ALA A N 1
ATOM 666 C CA . ALA A 1 83 ? 4.735 12.302 -1.856 1.00 91.44 83 ALA A CA 1
ATOM 667 C C . ALA A 1 83 ? 5.012 12.311 -0.350 1.00 91.44 83 ALA A C 1
ATOM 669 O O . ALA A 1 83 ? 5.366 11.291 0.233 1.00 91.44 83 ALA A O 1
ATOM 670 N N . LYS A 1 84 ? 4.799 13.457 0.300 1.00 90.69 84 LYS A N 1
ATOM 671 C CA . LYS A 1 84 ? 4.913 13.589 1.758 1.00 90.69 84 LYS A CA 1
ATOM 672 C C . LYS A 1 84 ? 3.528 13.508 2.384 1.00 90.69 84 LYS A C 1
ATOM 674 O O . LYS A 1 84 ? 2.780 14.486 2.377 1.00 90.69 84 LYS A O 1
ATOM 679 N N . LEU A 1 85 ? 3.176 12.338 2.900 1.00 94.50 85 LEU A N 1
ATOM 680 C CA . LEU A 1 85 ? 1.912 12.091 3.586 1.00 94.50 85 LEU A CA 1
ATOM 681 C C . LEU A 1 85 ? 2.106 12.249 5.097 1.00 94.50 85 LEU A C 1
ATOM 683 O O . LEU A 1 85 ? 3.143 11.902 5.652 1.00 94.50 85 LEU A O 1
ATOM 687 N N . SER A 1 86 ? 1.096 12.787 5.778 1.00 95.56 86 SER A N 1
ATOM 688 C CA . SER A 1 86 ? 1.139 12.950 7.234 1.00 95.56 86 SER A CA 1
ATOM 689 C C . SER A 1 86 ? 1.089 11.599 7.949 1.00 95.56 86 SER A C 1
ATOM 691 O O . SER A 1 86 ? 0.306 10.734 7.549 1.00 95.56 86 SER A O 1
ATOM 693 N N . GLU A 1 87 ? 1.813 11.463 9.062 1.00 95.56 87 GLU A N 1
ATOM 694 C CA . GLU A 1 87 ? 1.842 10.238 9.876 1.00 95.56 87 GLU A CA 1
ATOM 695 C C . GLU A 1 87 ? 0.448 9.771 10.316 1.00 95.56 87 GLU A C 1
ATOM 697 O O . GLU A 1 87 ? 0.162 8.582 10.245 1.00 95.56 87 GLU A O 1
ATOM 702 N N . ASP A 1 88 ? -0.457 10.691 10.673 1.00 96.19 88 ASP A N 1
ATOM 703 C CA . ASP A 1 88 ? -1.854 10.365 11.018 1.00 96.19 88 ASP A CA 1
ATOM 704 C C . ASP A 1 88 ? -2.593 9.652 9.871 1.00 96.19 88 ASP A C 1
ATOM 706 O O . ASP A 1 88 ? -3.293 8.662 10.076 1.00 96.19 88 ASP A O 1
ATOM 710 N N . LEU A 1 89 ? -2.394 10.119 8.637 1.00 96.50 89 LEU A N 1
ATOM 711 C CA . LEU A 1 89 ? -3.044 9.549 7.457 1.00 96.50 89 LEU A CA 1
ATOM 712 C C . LEU A 1 89 ? -2.464 8.177 7.113 1.00 96.50 89 LEU A C 1
ATOM 714 O O . LEU A 1 89 ? -3.207 7.255 6.782 1.00 96.50 89 LEU A O 1
ATOM 718 N N . VAL A 1 90 ? -1.140 8.048 7.216 1.00 97.25 90 VAL A N 1
ATOM 719 C CA . VAL A 1 90 ? -0.430 6.778 7.034 1.00 97.25 90 VAL A CA 1
ATOM 720 C C . VAL A 1 90 ? -0.868 5.770 8.098 1.00 97.25 90 VAL A C 1
ATOM 722 O O . VAL A 1 90 ? -1.206 4.641 7.757 1.00 97.25 90 VAL A O 1
ATOM 725 N N . GLY A 1 91 ? -0.947 6.181 9.365 1.00 97.62 91 GLY A N 1
ATOM 726 C CA . GLY A 1 91 ? -1.409 5.343 10.470 1.00 97.62 91 GLY A CA 1
ATOM 727 C C . GLY A 1 91 ? -2.838 4.847 10.261 1.00 97.62 91 GLY A C 1
ATOM 728 O O . GLY A 1 91 ? -3.089 3.647 10.362 1.00 97.62 91 GLY A O 1
ATOM 729 N N . LYS A 1 92 ? -3.764 5.736 9.878 1.00 97.69 92 LYS A N 1
ATOM 730 C CA . LYS A 1 92 ? -5.149 5.360 9.542 1.00 97.69 92 LYS A CA 1
ATOM 731 C C . LYS A 1 92 ? -5.208 4.359 8.396 1.00 97.69 92 LYS A C 1
ATOM 733 O O . LYS A 1 92 ? -5.957 3.393 8.468 1.00 97.69 92 LYS A O 1
ATOM 738 N N . TRP A 1 93 ? -4.411 4.556 7.350 1.00 97.75 93 TRP A N 1
ATOM 739 C CA . TRP A 1 93 ? -4.346 3.604 6.243 1.00 97.75 93 TRP A CA 1
ATOM 740 C C . TRP A 1 93 ? -3.844 2.223 6.686 1.00 97.75 93 TRP A C 1
ATOM 742 O O . TRP A 1 93 ? -4.434 1.209 6.317 1.00 97.75 93 TRP A O 1
ATOM 752 N N . ILE A 1 94 ? -2.802 2.174 7.518 1.00 97.88 94 ILE A N 1
ATOM 753 C CA . ILE A 1 94 ? -2.270 0.919 8.065 1.00 97.88 94 ILE A CA 1
ATOM 754 C C . ILE A 1 94 ? -3.327 0.205 8.921 1.00 97.88 94 ILE A C 1
ATOM 756 O O . ILE A 1 94 ? -3.529 -0.998 8.747 1.00 97.88 94 ILE A O 1
ATOM 760 N N . GLU A 1 95 ? -4.043 0.929 9.786 1.00 97.81 95 GLU A N 1
ATOM 761 C CA . GLU A 1 95 ? -5.136 0.373 10.598 1.00 97.81 95 GLU A CA 1
ATOM 762 C C . GLU A 1 95 ? -6.267 -0.187 9.726 1.00 97.81 95 GLU A C 1
ATOM 764 O O . GLU A 1 95 ? -6.741 -1.296 9.972 1.00 97.81 95 GLU A O 1
ATOM 769 N N . LEU A 1 96 ? -6.648 0.517 8.655 1.00 97.56 96 LEU A N 1
ATOM 770 C CA . LEU A 1 96 ? -7.668 0.057 7.707 1.00 97.56 96 LEU A CA 1
ATOM 771 C C . LEU A 1 96 ? -7.252 -1.231 6.991 1.00 97.56 96 LEU A C 1
ATOM 773 O O . LEU A 1 96 ? -8.068 -2.147 6.836 1.00 97.56 96 LEU A O 1
ATOM 777 N N . LYS A 1 97 ? -5.982 -1.328 6.580 1.00 96.56 97 LYS A N 1
ATOM 778 C CA . LYS A 1 97 ? -5.425 -2.553 5.993 1.00 96.56 97 LYS A CA 1
ATOM 779 C C . LYS A 1 97 ? -5.422 -3.700 6.996 1.00 96.56 97 LYS A C 1
ATOM 781 O O . LYS A 1 97 ? -5.844 -4.800 6.646 1.00 96.56 97 LYS A O 1
ATOM 786 N N . ALA A 1 98 ? -5.010 -3.446 8.237 1.00 96.69 98 ALA A N 1
ATOM 787 C CA . ALA A 1 98 ? -5.031 -4.441 9.307 1.00 96.69 98 ALA A CA 1
ATOM 788 C C . ALA A 1 98 ? -6.461 -4.913 9.617 1.00 96.69 98 ALA A C 1
ATOM 790 O O . ALA A 1 98 ? -6.700 -6.108 9.759 1.00 96.69 98 ALA A O 1
ATOM 791 N N . THR A 1 99 ? -7.434 -4.002 9.638 1.00 96.75 99 THR A N 1
ATOM 792 C CA . THR A 1 99 ? -8.851 -4.347 9.805 1.00 96.75 99 THR A CA 1
ATOM 793 C C . THR A 1 99 ? -9.354 -5.217 8.651 1.00 96.75 99 THR A C 1
ATOM 795 O O . THR A 1 99 ? -9.995 -6.237 8.892 1.00 96.75 99 THR A O 1
ATOM 798 N N . ARG A 1 100 ? -9.047 -4.879 7.390 1.00 95.44 100 ARG A N 1
ATOM 799 C CA . ARG A 1 100 ? -9.417 -5.714 6.229 1.00 95.44 100 ARG A CA 1
ATOM 800 C C . ARG A 1 100 ? -8.793 -7.108 6.316 1.00 95.44 100 ARG A C 1
ATOM 802 O O . ARG A 1 100 ? -9.488 -8.081 6.045 1.00 95.44 100 ARG A O 1
ATOM 809 N N . ASP A 1 101 ? -7.523 -7.197 6.699 1.00 94.62 101 ASP A N 1
ATOM 810 C CA . ASP A 1 101 ? -6.805 -8.460 6.909 1.00 94.62 101 ASP A CA 1
ATOM 811 C C . ASP A 1 101 ? -7.546 -9.355 7.915 1.00 94.62 101 ASP A C 1
ATOM 813 O O . ASP A 1 101 ? -7.882 -10.495 7.607 1.00 94.62 101 ASP A O 1
ATOM 817 N N . ILE A 1 102 ? -7.924 -8.804 9.070 1.00 95.62 102 ILE A N 1
ATOM 818 C CA . ILE A 1 102 ? -8.678 -9.529 10.100 1.00 95.62 102 ILE A CA 1
ATOM 819 C C . ILE A 1 102 ? -10.067 -9.951 9.641 1.00 95.62 102 ILE A C 1
ATOM 821 O O . ILE A 1 102 ? -10.486 -11.072 9.925 1.00 95.62 102 ILE A O 1
ATOM 825 N N . ILE A 1 103 ? -10.805 -9.090 8.943 1.00 94.00 103 ILE A N 1
ATOM 826 C CA . ILE A 1 103 ? -12.154 -9.475 8.526 1.00 94.00 103 ILE A CA 1
ATOM 827 C C . ILE A 1 103 ? -12.105 -10.581 7.461 1.00 94.00 103 ILE A C 1
ATOM 829 O O . ILE A 1 103 ? -12.923 -11.495 7.502 1.00 94.00 103 ILE A O 1
ATOM 833 N N . VAL A 1 104 ? -11.130 -10.540 6.548 1.00 92.38 104 VAL A N 1
ATOM 834 C CA . VAL A 1 104 ? -10.979 -11.560 5.497 1.00 92.38 104 VAL A CA 1
ATOM 835 C C . VAL A 1 104 ? -10.411 -12.869 6.048 1.00 92.38 104 VAL A C 1
ATOM 837 O O . VAL A 1 104 ? -10.858 -13.938 5.641 1.00 92.38 104 VAL A O 1
ATOM 840 N N . HIS A 1 105 ? -9.433 -12.806 6.953 1.00 92.50 105 HIS A N 1
ATOM 841 C CA . HIS A 1 105 ? -8.639 -13.977 7.340 1.00 92.50 105 HIS A CA 1
ATOM 842 C C . HIS A 1 105 ? -8.896 -14.488 8.759 1.00 92.50 105 HIS A C 1
ATOM 844 O O . HIS A 1 105 ? -8.534 -15.621 9.055 1.00 92.50 105 HIS A O 1
ATOM 850 N N . ASN A 1 106 ? -9.515 -13.693 9.633 1.00 93.56 106 ASN A N 1
ATOM 851 C CA . ASN A 1 106 ? -9.754 -14.057 11.033 1.00 93.56 106 ASN A CA 1
ATOM 852 C C . ASN A 1 106 ? -11.198 -13.780 11.483 1.00 93.56 106 ASN A C 1
ATOM 854 O O . ASN A 1 106 ? -11.449 -13.505 12.653 1.00 93.56 106 ASN A O 1
ATOM 858 N N . SER A 1 107 ? -12.155 -13.812 10.546 1.00 94.06 107 SER A N 1
ATOM 859 C CA . SER A 1 107 ? -13.598 -13.634 10.794 1.00 94.06 107 SER A CA 1
ATOM 860 C C . SER A 1 107 ? -13.959 -12.381 11.605 1.00 94.06 107 SER A C 1
ATOM 862 O O . SER A 1 107 ? -14.933 -12.371 12.353 1.00 94.06 107 SER A O 1
ATOM 864 N N . GLY A 1 108 ? -13.164 -11.316 11.479 1.00 94.56 108 GLY A N 1
ATOM 865 C CA . GLY A 1 108 ? -13.393 -10.070 12.209 1.00 94.56 108 GLY A CA 1
ATOM 866 C C . GLY A 1 108 ? -12.893 -10.074 13.657 1.00 94.56 108 GLY A C 1
ATOM 867 O O . GLY A 1 108 ? -13.077 -9.072 14.336 1.00 94.56 108 GLY A O 1
ATOM 868 N N . VAL A 1 109 ? -12.250 -11.141 14.133 1.00 97.62 109 VAL A N 1
ATOM 869 C CA . VAL A 1 109 ? -11.697 -11.231 15.492 1.00 97.62 109 VAL A CA 1
ATOM 870 C C . VAL A 1 109 ? -10.265 -10.700 15.503 1.00 97.62 109 VAL A C 1
ATOM 872 O O . VAL A 1 109 ? -9.417 -11.163 14.741 1.00 97.62 109 VAL A O 1
ATOM 875 N N . ALA A 1 110 ? -9.975 -9.711 16.339 1.00 97.69 110 ALA A N 1
ATOM 876 C CA . ALA A 1 110 ? -8.639 -9.150 16.478 1.00 97.69 110 ALA A CA 1
ATOM 877 C C . ALA A 1 110 ? -7.650 -10.207 16.992 1.00 97.69 110 ALA A C 1
ATOM 879 O O . ALA A 1 110 ? -7.989 -11.065 17.804 1.00 97.69 110 ALA A O 1
ATOM 880 N N . ASN A 1 111 ? -6.419 -10.143 16.488 1.00 96.88 111 ASN A N 1
ATOM 881 C CA . ASN A 1 111 ? -5.321 -10.993 16.930 1.00 96.88 111 ASN A CA 1
ATOM 882 C C . ASN A 1 111 ? -4.045 -10.170 17.166 1.00 96.88 111 ASN A C 1
ATOM 884 O O . ASN A 1 111 ? -3.980 -8.989 16.810 1.00 96.88 111 ASN A O 1
ATOM 888 N N . SER A 1 112 ? -2.998 -10.806 17.688 1.00 96.75 112 SER A N 1
ATOM 889 C CA . SER A 1 112 ? -1.686 -10.177 17.902 1.00 96.75 112 SER A CA 1
ATOM 890 C C . SER A 1 112 ? -1.125 -9.442 16.674 1.00 96.75 112 SER A C 1
ATOM 892 O O . SER A 1 112 ? -0.603 -8.338 16.821 1.00 96.75 112 SER A O 1
ATOM 894 N N . LYS A 1 113 ? -1.300 -9.977 15.454 1.00 95.88 113 LYS A N 1
ATOM 895 C CA . LYS A 1 113 ? -0.853 -9.316 14.211 1.00 95.88 113 LYS A CA 1
ATOM 896 C C . LYS A 1 113 ? -1.623 -8.026 13.931 1.00 95.88 113 LYS A C 1
ATOM 898 O O . LYS A 1 113 ? -1.047 -7.072 13.414 1.00 95.88 113 LYS A O 1
ATOM 903 N N . TYR A 1 114 ? -2.919 -7.978 14.236 1.00 97.19 114 TYR A N 1
ATOM 904 C CA . TYR A 1 114 ? -3.689 -6.737 14.144 1.00 97.19 114 TYR A CA 1
ATOM 905 C C . TYR A 1 114 ? -3.195 -5.706 15.147 1.00 97.19 114 TYR A C 1
ATOM 907 O O . TYR A 1 114 ? -2.950 -4.570 14.754 1.00 97.19 114 TYR A O 1
ATOM 915 N N . LEU A 1 115 ? -3.015 -6.104 16.407 1.00 97.50 115 LEU A N 1
ATOM 916 C CA . LEU A 1 115 ? -2.549 -5.206 17.465 1.00 97.50 115 LEU A CA 1
ATOM 917 C C . LEU A 1 115 ? -1.180 -4.612 17.128 1.00 97.50 115 LEU A C 1
ATOM 919 O O . LEU A 1 115 ? -0.977 -3.410 17.279 1.00 97.50 115 LEU A O 1
ATOM 923 N N . GLU A 1 116 ? -0.273 -5.435 16.602 1.00 96.62 116 GLU A N 1
ATOM 924 C CA . GLU A 1 116 ? 1.041 -5.000 16.129 1.00 96.62 116 GLU A CA 1
ATOM 925 C C . GLU A 1 116 ? 0.926 -3.970 14.995 1.00 96.62 116 GLU A C 1
ATOM 927 O O . GLU A 1 116 ? 1.515 -2.892 15.075 1.00 96.62 116 GLU A O 1
ATOM 932 N N . LYS A 1 117 ? 0.137 -4.267 13.952 1.00 95.25 117 LYS A N 1
ATOM 933 C CA . LYS A 1 117 ? -0.029 -3.377 12.790 1.00 95.25 117 LYS A CA 1
ATOM 934 C C . LYS A 1 117 ? -0.752 -2.075 13.153 1.00 95.25 117 LYS A C 1
ATOM 936 O O . LYS A 1 117 ? -0.347 -1.007 12.703 1.00 95.25 117 LYS A O 1
ATOM 941 N N . ALA A 1 118 ? -1.838 -2.157 13.920 1.00 95.94 118 ALA A N 1
ATOM 942 C CA . ALA A 1 118 ? -2.689 -1.020 14.269 1.00 95.94 118 ALA A CA 1
ATOM 943 C C . ALA A 1 118 ? -2.072 -0.138 15.367 1.00 95.94 118 ALA A C 1
ATOM 945 O O . ALA A 1 118 ? -2.311 1.072 15.395 1.00 95.94 118 ALA A O 1
ATOM 946 N N . GLY A 1 119 ? -1.265 -0.717 16.261 1.00 95.44 119 GLY A N 1
ATOM 947 C CA . GLY A 1 119 ? -0.564 -0.003 17.324 1.00 95.44 119 GLY A CA 1
ATOM 948 C C . GLY A 1 119 ? -1.505 0.873 18.153 1.00 95.44 119 GLY A C 1
ATOM 949 O O . GLY A 1 119 ? -2.515 0.412 18.678 1.00 95.44 119 GLY A O 1
ATOM 950 N N . LYS A 1 120 ? -1.205 2.176 18.233 1.00 96.06 120 LYS A N 1
ATOM 951 C CA . LYS A 1 120 ? -2.009 3.158 18.990 1.00 96.06 120 LYS A CA 1
ATOM 952 C C . LYS A 1 120 ? -3.431 3.359 18.447 1.00 96.06 120 LYS A C 1
ATOM 954 O O . LYS A 1 120 ? -4.245 3.970 19.129 1.00 96.06 120 LYS A O 1
ATOM 959 N N . LEU A 1 121 ? -3.711 2.901 17.227 1.00 97.06 121 LEU A N 1
ATOM 960 C CA . LEU A 1 121 ? -5.025 2.990 16.589 1.00 97.06 121 LEU A CA 1
ATOM 961 C C . LEU A 1 121 ? -5.831 1.689 16.718 1.00 97.06 121 LEU A C 1
ATOM 963 O O . LEU A 1 121 ? -6.911 1.604 16.140 1.00 97.06 121 LEU A O 1
ATOM 967 N N . ALA A 1 122 ? -5.330 0.683 17.444 1.00 97.25 122 ALA A N 1
ATOM 968 C CA . ALA A 1 122 ? -6.068 -0.549 17.704 1.00 97.25 122 ALA A CA 1
ATOM 969 C C . ALA A 1 122 ? -7.404 -0.261 18.411 1.00 97.25 122 ALA A C 1
ATOM 971 O O . ALA A 1 122 ? -7.477 0.564 19.323 1.00 97.25 122 ALA A O 1
ATOM 972 N N . ARG A 1 123 ? -8.469 -0.944 17.977 1.00 96.56 123 ARG A N 1
ATOM 973 C CA . ARG A 1 123 ? -9.856 -0.685 18.421 1.00 96.56 123 ARG A CA 1
ATOM 974 C C . ARG A 1 123 ? -10.486 -1.827 19.218 1.00 96.56 123 ARG A C 1
ATOM 976 O O . ARG A 1 123 ? -11.630 -1.699 19.638 1.00 96.56 123 ARG A O 1
ATOM 983 N N . ALA A 1 124 ? -9.765 -2.929 19.374 1.00 96.56 124 ALA A N 1
ATOM 984 C CA . ALA A 1 124 ? -10.175 -4.125 20.101 1.00 96.56 124 ALA A CA 1
ATOM 985 C C . ALA A 1 124 ? -8.928 -4.810 20.677 1.00 96.56 124 ALA A C 1
ATOM 987 O O . ALA A 1 124 ? -7.823 -4.568 20.179 1.00 96.56 124 ALA A O 1
ATOM 988 N N . GLN A 1 125 ? -9.100 -5.636 21.704 1.00 96.75 125 GLN A N 1
ATOM 989 C CA . GLN A 1 125 ? -8.048 -6.473 22.287 1.00 96.75 125 GLN A CA 1
ATOM 990 C C . GLN A 1 125 ? -7.929 -7.826 21.568 1.00 96.75 125 GLN A C 1
ATOM 992 O O . GLN A 1 125 ? -8.726 -8.161 20.694 1.00 96.75 125 GLN A O 1
ATOM 997 N N . ASP A 1 126 ? -6.908 -8.609 21.920 1.00 97.00 126 ASP A N 1
ATOM 998 C CA . ASP A 1 126 ? -6.698 -9.951 21.366 1.00 97.00 126 ASP A CA 1
ATOM 999 C C . ASP A 1 126 ? -7.906 -10.856 21.661 1.00 97.00 126 ASP A C 1
ATOM 1001 O O . ASP A 1 126 ? -8.356 -10.949 22.802 1.00 97.00 126 ASP A O 1
ATOM 1005 N N . GLY A 1 127 ? -8.453 -11.498 20.628 1.00 97.12 127 GLY A N 1
ATOM 1006 C CA . GLY A 1 127 ? -9.641 -12.349 20.738 1.00 97.12 127 GLY A CA 1
ATOM 1007 C C . GLY A 1 127 ? -10.985 -11.610 20.726 1.00 97.12 127 GLY A C 1
ATOM 1008 O O . GLY A 1 127 ? -12.027 -12.265 20.698 1.00 97.12 127 GLY A O 1
ATOM 1009 N N . GLU A 1 128 ? -11.005 -10.275 20.695 1.00 97.56 128 GLU A N 1
ATOM 1010 C CA . GLU A 1 128 ? -12.245 -9.495 20.616 1.00 97.56 128 GLU A CA 1
ATOM 1011 C C . GLU A 1 128 ? -12.685 -9.251 19.167 1.00 97.56 128 GLU A C 1
ATOM 1013 O O . GLU A 1 128 ? -11.871 -9.060 18.262 1.00 97.56 128 GLU A O 1
ATOM 1018 N N . ALA A 1 129 ? -13.996 -9.208 18.925 1.00 97.25 129 ALA A N 1
ATOM 1019 C CA . ALA A 1 129 ? -14.527 -8.829 17.619 1.00 97.25 129 ALA A CA 1
ATOM 1020 C C . ALA A 1 129 ? -14.251 -7.344 17.328 1.00 97.25 129 ALA A C 1
ATOM 1022 O O . ALA A 1 129 ? -14.567 -6.471 18.137 1.00 97.25 129 ALA A O 1
ATOM 1023 N N . LEU A 1 130 ? -13.710 -7.040 16.145 1.00 96.12 130 LEU A N 1
ATOM 1024 C CA . LEU A 1 130 ? -13.492 -5.666 15.706 1.00 96.12 130 LEU A CA 1
ATOM 1025 C C . LEU A 1 130 ? -14.835 -4.962 15.477 1.00 96.12 130 LEU A C 1
ATOM 1027 O O . LEU A 1 130 ? -15.617 -5.393 14.625 1.00 96.12 130 LEU A O 1
ATOM 1031 N N . PRO A 1 131 ? -15.096 -3.829 16.150 1.00 94.62 131 PRO A N 1
ATOM 1032 C CA . PRO A 1 131 ? -16.350 -3.113 15.970 1.00 94.62 131 PRO A CA 1
ATOM 1033 C C . PRO A 1 131 ? -16.359 -2.395 14.615 1.00 94.62 131 PRO A C 1
ATOM 1035 O O . PRO A 1 131 ? -15.599 -1.452 14.402 1.00 94.62 131 PRO A O 1
ATOM 1038 N N . ILE A 1 132 ? -17.226 -2.796 13.686 1.00 93.06 132 ILE A N 1
ATOM 1039 C CA . ILE A 1 132 ? -17.425 -2.100 12.402 1.00 93.06 132 ILE A CA 1
ATOM 1040 C C . ILE A 1 132 ? -18.739 -1.322 12.471 1.00 93.06 132 ILE A C 1
ATOM 1042 O O . ILE A 1 132 ? -19.779 -1.781 12.014 1.00 93.06 132 ILE A O 1
ATOM 1046 N N . THR A 1 133 ? -18.693 -0.154 13.110 1.00 95.50 133 THR A N 1
ATOM 1047 C CA . THR A 1 133 ? -19.850 0.745 13.221 1.00 95.50 133 THR A CA 1
ATOM 1048 C C . THR A 1 133 ? -20.033 1.568 11.946 1.00 95.50 133 THR A C 1
ATOM 1050 O O . THR A 1 133 ? -19.075 1.782 11.199 1.00 95.50 133 THR A O 1
ATOM 1053 N N . ASP A 1 134 ? -21.230 2.117 11.729 1.00 95.88 134 ASP A N 1
ATOM 1054 C CA . ASP A 1 134 ? -21.494 3.032 10.607 1.00 95.88 134 ASP A CA 1
ATOM 1055 C C . ASP A 1 134 ? -20.551 4.238 10.612 1.00 95.88 134 ASP A C 1
ATOM 1057 O O . ASP A 1 134 ? -20.040 4.655 9.571 1.00 95.88 134 ASP A O 1
ATOM 1061 N N . ARG A 1 135 ? -20.251 4.760 11.808 1.00 96.06 135 ARG A N 1
ATOM 1062 C CA . ARG A 1 135 ? -19.273 5.836 11.989 1.00 96.06 135 ARG A CA 1
ATOM 1063 C C . ARG A 1 135 ? -17.884 5.408 11.524 1.00 96.06 135 ARG A C 1
ATOM 1065 O O . ARG A 1 135 ? -17.267 6.127 10.745 1.00 96.06 135 ARG A O 1
ATOM 1072 N N . TYR A 1 136 ? -17.411 4.237 11.954 1.00 95.44 136 TYR A N 1
ATOM 1073 C CA . TYR A 1 136 ? -16.114 3.722 11.514 1.00 95.44 136 TYR A CA 1
ATOM 1074 C C . TYR A 1 136 ? -16.078 3.528 9.997 1.00 95.44 136 TYR A C 1
ATOM 1076 O O . TYR A 1 136 ? -15.101 3.893 9.349 1.00 95.44 136 TYR A O 1
ATOM 1084 N N . PHE A 1 137 ? -17.153 2.999 9.412 1.00 94.50 137 PHE A N 1
ATOM 1085 C CA . PHE A 1 137 ? -17.247 2.829 7.969 1.00 94.50 137 PHE A CA 1
ATOM 1086 C C . PHE A 1 137 ? -17.175 4.172 7.224 1.00 94.50 137 PHE A C 1
ATOM 1088 O O . PHE A 1 137 ? -16.422 4.299 6.257 1.00 94.50 137 PHE A O 1
ATOM 1095 N N . ALA A 1 138 ? -17.890 5.198 7.688 1.00 95.94 138 ALA A N 1
ATOM 1096 C CA . ALA A 1 138 ? -17.821 6.540 7.113 1.00 95.94 138 ALA A CA 1
ATOM 1097 C C . ALA A 1 138 ? -16.411 7.153 7.234 1.00 95.94 138 ALA A C 1
ATOM 1099 O O . ALA A 1 138 ? -15.868 7.666 6.248 1.00 95.94 138 ALA A O 1
ATOM 1100 N N . ASP A 1 139 ? -15.784 7.030 8.406 1.00 95.62 139 ASP A N 1
ATOM 1101 C CA . ASP A 1 139 ? -14.428 7.521 8.674 1.00 95.62 139 ASP A CA 1
ATOM 1102 C C . ASP A 1 139 ? -13.377 6.791 7.820 1.00 95.62 139 ASP A C 1
ATOM 1104 O O . ASP A 1 139 ? -12.439 7.412 7.306 1.00 95.62 139 ASP A O 1
ATOM 1108 N N . ALA A 1 140 ? -13.560 5.488 7.587 1.00 96.25 140 ALA A N 1
ATOM 1109 C CA . ALA A 1 140 ? -12.729 4.681 6.700 1.00 96.25 140 ALA A CA 1
ATOM 1110 C C . ALA A 1 140 ? -12.784 5.193 5.256 1.00 96.25 140 ALA A C 1
ATOM 1112 O O . ALA A 1 140 ? -11.746 5.408 4.626 1.00 96.25 140 ALA A O 1
ATOM 1113 N N . ILE A 1 141 ? -13.990 5.436 4.733 1.00 96.81 141 ILE A N 1
ATOM 1114 C CA . ILE A 1 141 ? -14.192 5.976 3.380 1.00 96.81 141 ILE A CA 1
ATOM 1115 C C . ILE A 1 141 ? -13.563 7.367 3.253 1.00 96.81 141 ILE A C 1
ATOM 1117 O O . ILE A 1 141 ? -12.873 7.645 2.270 1.00 96.81 141 ILE A O 1
ATOM 1121 N N . SER A 1 142 ? -13.758 8.231 4.250 1.00 97.06 142 SER A N 1
ATOM 1122 C CA . SER A 1 142 ? -13.161 9.571 4.288 1.00 97.06 142 SER A CA 1
ATOM 1123 C C . SER A 1 142 ? -11.628 9.520 4.292 1.00 97.06 142 SER A C 1
ATOM 1125 O O . SER A 1 142 ? -10.966 10.236 3.533 1.00 97.06 142 SER A O 1
ATOM 1127 N N . SER A 1 143 ? -11.052 8.615 5.085 1.00 96.88 143 SER A N 1
ATOM 1128 C CA . SER A 1 143 ? -9.601 8.427 5.187 1.00 96.88 143 SER A CA 1
ATOM 1129 C C . SER A 1 143 ? -9.001 7.901 3.881 1.00 96.88 143 SER A C 1
ATOM 1131 O O . SER A 1 143 ? -7.992 8.427 3.416 1.00 96.88 143 SER A O 1
ATOM 1133 N N . MET A 1 144 ? -9.657 6.934 3.232 1.00 97.31 144 MET A N 1
ATOM 1134 C CA . MET A 1 144 ? -9.258 6.421 1.914 1.00 97.31 144 MET A CA 1
ATOM 1135 C C . MET A 1 144 ? -9.295 7.505 0.829 1.00 97.31 144 MET A C 1
ATOM 1137 O O . MET A 1 144 ? -8.333 7.659 0.077 1.00 97.31 144 MET A O 1
ATOM 1141 N N . LYS A 1 145 ? -10.363 8.314 0.782 1.00 96.75 145 LYS A N 1
ATOM 1142 C CA . LYS A 1 145 ? -10.450 9.467 -0.133 1.00 96.75 145 LYS A CA 1
ATOM 1143 C C . LYS A 1 145 ? -9.332 10.474 0.125 1.00 96.75 145 LYS A C 1
ATOM 1145 O O . LYS A 1 145 ? -8.713 10.963 -0.816 1.00 96.75 145 LYS A O 1
ATOM 1150 N N . SER A 1 146 ? -9.051 10.755 1.396 1.00 96.44 146 SER A N 1
ATOM 1151 C CA . SER A 1 146 ? -7.983 11.672 1.797 1.00 96.44 146 SER A CA 1
ATOM 1152 C C . SER A 1 146 ? -6.604 11.162 1.387 1.00 96.44 146 SER A C 1
ATOM 1154 O O . SER A 1 146 ? -5.787 11.956 0.924 1.00 96.44 146 SER A O 1
ATOM 1156 N N . LEU A 1 147 ? -6.346 9.857 1.520 1.00 96.25 147 LEU A N 1
ATOM 1157 C CA . LEU A 1 147 ? -5.098 9.227 1.089 1.00 96.25 147 LEU A CA 1
ATOM 1158 C C . LEU A 1 147 ? -4.887 9.414 -0.412 1.00 96.25 147 LEU A C 1
ATOM 1160 O O . LEU A 1 147 ? -3.866 9.966 -0.817 1.00 96.25 147 LEU A O 1
ATOM 1164 N N . VAL A 1 148 ? -5.879 9.032 -1.217 1.00 95.19 148 VAL A N 1
ATOM 1165 C CA . VAL A 1 148 ? -5.845 9.165 -2.679 1.00 95.19 148 VAL A CA 1
ATOM 1166 C C . VAL A 1 148 ? -5.663 10.625 -3.099 1.00 95.19 148 VAL A C 1
ATOM 1168 O O . VAL A 1 148 ? -4.759 10.940 -3.874 1.00 95.19 148 VAL A O 1
ATOM 1171 N N . GLY A 1 149 ? -6.473 11.538 -2.559 1.00 94.75 149 GLY A N 1
ATOM 1172 C CA . GLY A 1 149 ? -6.425 12.956 -2.920 1.00 94.75 149 GLY A CA 1
ATOM 1173 C C . GLY A 1 149 ? -5.102 13.628 -2.545 1.00 94.75 149 GLY A C 1
ATOM 1174 O O . GLY A 1 149 ? -4.533 14.371 -3.344 1.00 94.75 149 GLY A O 1
ATOM 1175 N N . LYS A 1 150 ? -4.562 13.343 -1.354 1.00 94.19 150 LYS A N 1
ATOM 1176 C CA . LYS A 1 150 ? -3.281 13.916 -0.915 1.00 94.19 150 LYS A CA 1
ATOM 1177 C C . LYS A 1 150 ? -2.093 13.310 -1.655 1.00 94.19 150 LYS A C 1
ATOM 1179 O O . LYS A 1 150 ? -1.192 14.056 -2.025 1.00 94.19 150 LYS A O 1
ATOM 1184 N N . ALA A 1 151 ? -2.096 11.999 -1.902 1.00 92.44 151 ALA A N 1
ATOM 1185 C CA . ALA A 1 151 ? -1.038 11.336 -2.660 1.00 92.44 151 ALA A CA 1
ATOM 1186 C C . ALA A 1 151 ? -0.950 11.886 -4.088 1.00 92.44 151 ALA A C 1
ATOM 1188 O O . ALA A 1 151 ? 0.113 12.334 -4.508 1.00 92.44 151 ALA A O 1
ATOM 1189 N N . THR A 1 152 ? -2.077 11.938 -4.800 1.00 91.69 152 THR A N 1
ATOM 1190 C CA . THR A 1 152 ? -2.138 12.473 -6.171 1.00 91.69 152 THR A CA 1
ATOM 1191 C C . THR A 1 152 ? -1.715 13.940 -6.237 1.00 91.69 152 THR A C 1
ATOM 1193 O O . THR A 1 152 ? -0.878 14.296 -7.066 1.00 91.69 152 THR A O 1
ATOM 1196 N N . SER A 1 153 ? -2.206 14.779 -5.320 1.00 90.88 153 SER A N 1
ATOM 1197 C CA . SER A 1 153 ? -1.810 16.192 -5.243 1.00 90.88 153 SER A CA 1
ATOM 1198 C C . SER A 1 153 ? -0.307 16.358 -4.995 1.00 90.88 153 SER A C 1
ATOM 1200 O O . SER A 1 153 ? 0.340 17.188 -5.629 1.00 90.88 153 SER A O 1
ATOM 1202 N N . ALA A 1 154 ? 0.271 15.558 -4.094 1.00 87.81 154 ALA A N 1
ATOM 1203 C CA . ALA A 1 154 ? 1.696 15.624 -3.780 1.00 87.81 154 ALA A CA 1
ATOM 1204 C C . ALA A 1 154 ? 2.573 15.182 -4.964 1.00 87.81 154 ALA A C 1
ATOM 1206 O O . ALA A 1 154 ? 3.563 15.845 -5.264 1.00 87.81 154 ALA A O 1
ATOM 1207 N N . ILE A 1 155 ? 2.173 14.125 -5.677 1.00 88.00 155 ILE A N 1
ATOM 1208 C CA . ILE A 1 155 ? 2.867 13.639 -6.881 1.00 88.00 155 ILE A CA 1
ATOM 1209 C C . ILE A 1 155 ? 2.864 14.701 -7.982 1.00 88.00 155 ILE A C 1
ATOM 1211 O O . ILE A 1 155 ? 3.897 14.972 -8.587 1.00 88.00 155 ILE A O 1
ATOM 1215 N N . GLN A 1 156 ? 1.724 15.352 -8.222 1.00 86.69 156 GLN A N 1
ATOM 1216 C CA . GLN A 1 156 ? 1.620 16.412 -9.230 1.00 86.69 156 GLN A CA 1
ATOM 1217 C C . GLN A 1 156 ? 2.528 17.610 -8.936 1.00 86.69 156 GLN A C 1
ATOM 1219 O O . GLN A 1 156 ? 2.976 18.279 -9.865 1.00 86.69 156 GLN A O 1
ATOM 1224 N N . VAL A 1 157 ? 2.782 17.911 -7.660 1.00 81.12 157 VAL A N 1
ATOM 1225 C CA . VAL A 1 157 ? 3.719 18.970 -7.260 1.00 81.12 157 VAL A CA 1
ATOM 1226 C C . VAL A 1 157 ? 5.170 18.537 -7.472 1.00 81.12 157 VAL A C 1
ATOM 1228 O O . VAL A 1 157 ? 5.978 19.371 -7.873 1.00 81.12 157 VAL A O 1
ATOM 1231 N N . ASP A 1 158 ? 5.505 17.267 -7.223 1.00 75.50 158 ASP A N 1
ATOM 1232 C CA . ASP A 1 158 ? 6.853 16.725 -7.455 1.00 75.50 158 ASP A CA 1
ATOM 1233 C C . ASP A 1 158 ? 7.204 16.703 -8.947 1.00 75.50 158 ASP A C 1
ATOM 1235 O O . ASP A 1 158 ? 8.257 17.192 -9.333 1.00 75.50 158 ASP A O 1
ATOM 1239 N N . LEU A 1 159 ? 6.282 16.242 -9.800 1.00 73.06 159 LEU A N 1
ATOM 1240 C CA . LEU A 1 159 ? 6.486 16.149 -11.254 1.00 73.06 159 LEU A CA 1
ATOM 1241 C C . LEU A 1 159 ? 6.640 17.507 -11.964 1.00 73.06 159 LEU A C 1
ATOM 1243 O O . LEU A 1 159 ? 7.046 17.543 -13.122 1.00 73.06 159 LEU A O 1
ATOM 1247 N N . LYS A 1 160 ? 6.275 18.615 -11.310 1.00 71.00 160 LYS A N 1
ATOM 1248 C CA . LYS A 1 160 ? 6.415 19.981 -11.849 1.00 71.00 160 LYS A CA 1
ATOM 1249 C C . LYS A 1 160 ? 7.767 20.630 -11.531 1.00 71.00 160 LYS A C 1
ATOM 1251 O O . LYS A 1 160 ? 7.981 21.767 -11.952 1.00 71.00 160 LYS A O 1
ATOM 1256 N N . LYS A 1 161 ? 8.622 19.970 -10.751 1.00 58.00 161 LYS A N 1
ATOM 1257 C CA . LYS A 1 161 ? 9.968 20.440 -10.397 1.00 58.00 161 LYS A CA 1
ATOM 1258 C C . LYS A 1 161 ? 11.014 19.811 -11.302 1.00 58.00 161 LYS A C 1
ATOM 1260 O O . LYS A 1 161 ? 11.998 20.524 -11.584 1.00 58.00 161 LYS A O 1
#

Organism: NCBI:txid1211383

pLDDT: mean 93.44, std 5.3, range [58.0, 97.88]

Radius of gyration: 17.52 Å; chains: 1; bounding box: 41×37×49 Å